Protein AF-A0A933DNE6-F1 (afdb_monomer_lite)

Radius of gyration: 13.1 Å; chains: 1; bounding box: 29×30×33 Å

pLDDT: mean 89.36, std 12.25, range [45.84, 98.06]

Foldseek 3Di:
DPPPPPVQWDKADDDDQWIWIHHPQKIWIWGDDDPDIDTQDIDGHPDPDDPVVNVVSNVVVVVVVVVVD

Structure (mmCIF, N/CA/C/O backbone):
data_AF-A0A933DNE6-F1
#
_entry.id   AF-A0A933DNE6-F1
#
loop_
_atom_site.group_PDB
_atom_site.id
_atom_site.type_symbol
_atom_site.label_atom_id
_atom_site.label_alt_id
_atom_site.label_comp_id
_atom_site.label_asym_id
_atom_site.label_entity_id
_atom_site.label_seq_id
_atom_site.pdbx_PDB_ins_code
_atom_site.Cartn_x
_atom_site.Cartn_y
_atom_site.Cartn_z
_atom_site.occupancy
_atom_site.B_iso_or_equiv
_atom_site.auth_seq_id
_atom_site.auth_comp_id
_atom_site.auth_asym_id
_atom_site.auth_atom_id
_atom_site.pdbx_PDB_model_num
ATOM 1 N N . MET A 1 1 ? -7.229 -20.288 -21.286 1.00 45.84 1 MET A N 1
ATOM 2 C CA . MET A 1 1 ? -6.866 -19.344 -20.207 1.00 45.84 1 MET A CA 1
ATOM 3 C C . MET A 1 1 ? -5.349 -19.294 -20.152 1.00 45.84 1 MET A C 1
ATOM 5 O O . MET A 1 1 ? -4.748 -20.351 -20.033 1.00 45.84 1 MET A O 1
ATOM 9 N N . ARG A 1 2 ? -4.710 -18.134 -20.361 1.00 48.16 2 ARG A N 1
ATOM 10 C CA . ARG A 1 2 ? -3.256 -18.031 -20.150 1.00 48.16 2 ARG A CA 1
ATOM 11 C C . ARG A 1 2 ? -3.021 -18.211 -18.653 1.00 48.16 2 ARG A C 1
ATOM 13 O O . ARG A 1 2 ? -3.589 -17.449 -17.877 1.00 48.16 2 ARG A O 1
ATOM 20 N N . ASN A 1 3 ? -2.261 -19.235 -18.271 1.00 56.28 3 ASN A N 1
ATOM 21 C CA . ASN A 1 3 ? -1.833 -19.446 -16.892 1.00 56.28 3 ASN A CA 1
ATOM 22 C C . ASN A 1 3 ? -1.162 -18.152 -16.423 1.00 56.28 3 ASN A C 1
ATOM 24 O O . ASN A 1 3 ? -0.126 -17.770 -16.963 1.00 56.28 3 ASN A O 1
ATOM 28 N N . GLY A 1 4 ? -1.805 -17.424 -15.509 1.00 59.09 4 GLY A N 1
ATOM 29 C CA . GLY A 1 4 ? -1.220 -16.222 -14.935 1.00 59.09 4 GLY A CA 1
ATOM 30 C C . GLY A 1 4 ? 0.052 -16.634 -14.213 1.00 59.09 4 GLY A C 1
ATOM 31 O O . GLY A 1 4 ? -0.011 -17.427 -13.277 1.00 59.09 4 GLY A O 1
ATOM 32 N N . GLU A 1 5 ? 1.204 -16.156 -14.677 1.00 68.25 5 GLU A N 1
ATOM 33 C CA . GLU A 1 5 ? 2.466 -16.390 -13.989 1.00 68.25 5 GLU A CA 1
ATOM 34 C C . GLU A 1 5 ? 2.350 -15.794 -12.585 1.00 68.25 5 GLU A C 1
ATOM 36 O O . GLU A 1 5 ? 2.351 -14.578 -12.409 1.00 68.25 5 GLU A O 1
ATOM 41 N N . ILE A 1 6 ? 2.215 -16.654 -11.576 1.00 60.97 6 ILE A N 1
ATOM 42 C CA . ILE A 1 6 ? 2.014 -16.256 -10.175 1.00 60.97 6 ILE A CA 1
ATOM 43 C C . ILE A 1 6 ? 3.174 -15.359 -9.691 1.00 60.97 6 ILE A C 1
ATOM 45 O O . ILE A 1 6 ? 2.980 -14.502 -8.837 1.00 60.97 6 ILE A O 1
ATOM 49 N N . GLY A 1 7 ? 4.361 -15.478 -10.300 1.00 61.59 7 GLY A N 1
ATOM 50 C CA . GLY A 1 7 ? 5.516 -14.612 -10.037 1.00 61.59 7 GLY A CA 1
ATOM 51 C C . GLY A 1 7 ? 5.427 -13.190 -10.612 1.00 61.59 7 GLY A C 1
ATOM 52 O O . GLY A 1 7 ? 6.216 -12.330 -10.219 1.00 61.59 7 GLY A O 1
ATOM 53 N N . ALA A 1 8 ? 4.477 -12.903 -11.508 1.00 77.81 8 ALA A N 1
ATOM 54 C CA . ALA A 1 8 ? 4.328 -11.578 -12.112 1.00 77.81 8 ALA A CA 1
ATOM 55 C C . ALA A 1 8 ? 3.814 -10.526 -11.115 1.00 77.81 8 ALA A C 1
ATOM 57 O O . ALA A 1 8 ? 4.028 -9.325 -11.323 1.00 77.81 8 ALA A O 1
ATOM 58 N N . VAL A 1 9 ? 3.153 -10.973 -10.037 1.00 87.94 9 VAL A N 1
ATOM 59 C CA . VAL A 1 9 ? 2.592 -10.108 -9.000 1.00 87.94 9 VAL A CA 1
ATOM 60 C C . VAL A 1 9 ? 3.071 -10.539 -7.621 1.00 87.94 9 VAL A C 1
ATOM 62 O O . VAL A 1 9 ? 2.876 -11.676 -7.211 1.00 87.94 9 VAL A O 1
ATOM 65 N N . HIS A 1 10 ? 3.670 -9.620 -6.871 1.00 91.69 10 HIS A N 1
ATOM 66 C CA . HIS A 1 10 ? 4.086 -9.878 -5.491 1.00 91.69 10 HIS A CA 1
ATOM 67 C C . HIS A 1 10 ? 3.810 -8.675 -4.596 1.00 91.69 10 HIS A C 1
ATOM 69 O O . HIS A 1 10 ? 3.615 -7.557 -5.070 1.00 91.69 10 HIS A O 1
ATOM 75 N N . THR A 1 11 ? 3.786 -8.902 -3.285 1.00 94.50 11 THR A N 1
ATOM 76 C CA . THR A 1 11 ? 3.532 -7.849 -2.298 1.00 94.50 11 THR A CA 1
ATOM 77 C C . THR A 1 11 ? 4.770 -7.552 -1.472 1.00 94.50 11 THR A C 1
ATOM 79 O O . THR A 1 11 ? 5.524 -8.462 -1.132 1.00 94.50 11 THR A O 1
ATOM 82 N N . LYS A 1 12 ? 4.948 -6.293 -1.082 1.00 93.62 12 LYS A N 1
ATOM 83 C CA . LYS A 1 12 ? 6.043 -5.845 -0.221 1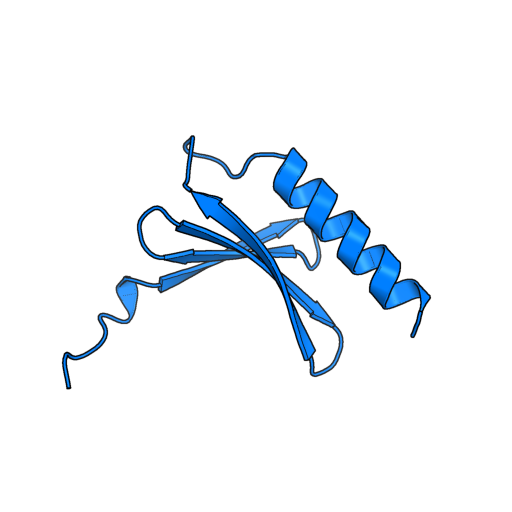.00 93.62 12 LYS A CA 1
ATOM 84 C C . LYS A 1 12 ? 5.509 -4.957 0.899 1.00 93.62 12 LYS A C 1
ATOM 86 O O . LYS A 1 12 ? 4.678 -4.089 0.653 1.00 93.62 12 LYS A O 1
ATOM 91 N N . GLN A 1 13 ? 6.003 -5.127 2.122 1.00 95.75 13 GLN A N 1
ATOM 92 C CA . GLN A 1 13 ? 5.703 -4.197 3.213 1.00 95.75 13 GLN A CA 1
ATOM 93 C C . GLN A 1 13 ? 6.526 -2.908 3.062 1.00 95.75 13 GLN A C 1
ATOM 95 O O . GLN A 1 13 ? 7.726 -2.970 2.783 1.00 95.75 13 GLN A O 1
ATOM 100 N N . LEU A 1 14 ? 5.882 -1.745 3.221 1.00 94.31 14 LEU A N 1
ATOM 101 C CA . LEU A 1 14 ? 6.538 -0.436 3.122 1.00 94.31 14 LEU A CA 1
ATOM 102 C C . LEU A 1 14 ? 6.737 0.213 4.499 1.00 94.31 14 LEU A C 1
ATOM 104 O O . LEU A 1 14 ? 7.879 0.388 4.918 1.00 94.31 14 LEU A O 1
ATOM 108 N N . ARG A 1 15 ? 5.646 0.586 5.186 1.00 94.12 15 ARG A N 1
ATOM 109 C CA . ARG A 1 15 ? 5.663 1.222 6.518 1.00 94.12 15 ARG A CA 1
ATOM 110 C C . ARG A 1 15 ? 4.347 0.969 7.254 1.00 94.12 15 ARG A C 1
ATOM 112 O O . ARG A 1 15 ? 3.288 1.298 6.722 1.00 94.12 15 ARG A O 1
ATOM 119 N N . ASP A 1 16 ? 4.423 0.442 8.475 1.00 87.56 16 ASP A N 1
ATOM 120 C CA . ASP A 1 16 ? 3.263 0.098 9.313 1.00 87.56 16 ASP A CA 1
ATOM 121 C C . ASP A 1 16 ? 2.193 -0.692 8.503 1.00 87.56 16 ASP A C 1
ATOM 123 O O . ASP A 1 16 ? 2.605 -1.664 7.856 1.00 87.56 16 ASP A O 1
ATOM 127 N N . PRO A 1 17 ? 0.870 -0.377 8.461 1.00 95.50 17 PRO A N 1
ATOM 128 C CA . PRO A 1 17 ? -0.080 -1.210 7.715 1.00 95.50 17 PRO A CA 1
ATOM 129 C C . PRO A 1 17 ? 0.033 -1.045 6.190 1.00 95.50 17 PRO A C 1
ATOM 131 O O . PRO A 1 17 ? -0.659 -1.750 5.454 1.00 95.50 17 PRO A O 1
ATOM 134 N N . ILE A 1 18 ? 0.880 -0.129 5.700 1.00 97.81 18 ILE A N 1
ATOM 135 C CA . ILE A 1 18 ? 1.005 0.174 4.275 1.00 97.81 18 ILE A CA 1
ATOM 136 C C . ILE A 1 18 ? 1.881 -0.867 3.584 1.00 97.81 18 ILE A C 1
ATOM 138 O O . ILE A 1 18 ? 3.051 -1.089 3.922 1.00 97.81 18 ILE A O 1
ATOM 142 N N . ARG A 1 19 ? 1.308 -1.462 2.546 1.00 97.56 19 ARG A N 1
ATOM 143 C CA . ARG A 1 19 ? 1.912 -2.459 1.671 1.00 97.56 19 ARG A CA 1
ATOM 144 C C . ARG A 1 19 ? 1.890 -1.969 0.225 1.00 97.56 19 ARG A C 1
ATOM 146 O O . ARG A 1 19 ? 1.172 -1.040 -0.137 1.00 97.56 19 ARG A O 1
ATOM 153 N N . GLU A 1 20 ? 2.710 -2.596 -0.601 1.00 96.19 20 GLU A N 1
ATOM 154 C CA . GLU A 1 20 ? 2.814 -2.363 -2.036 1.00 96.19 20 GLU A CA 1
ATOM 155 C C . GLU A 1 20 ? 2.479 -3.647 -2.782 1.00 96.19 20 GLU A C 1
ATOM 157 O O . GLU A 1 20 ? 3.055 -4.691 -2.482 1.00 96.19 20 GLU A O 1
ATOM 162 N N . LEU A 1 21 ? 1.584 -3.570 -3.761 1.00 95.62 21 LEU A N 1
ATO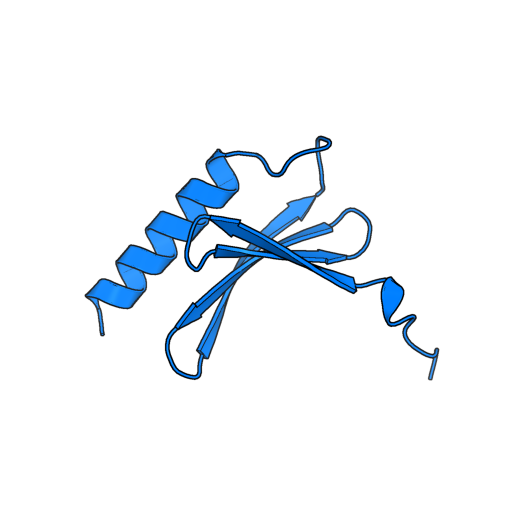M 163 C CA . LEU A 1 21 ? 1.397 -4.599 -4.775 1.00 95.62 21 LEU A CA 1
ATOM 164 C C . LEU A 1 21 ? 2.266 -4.243 -5.981 1.00 95.62 21 LEU A C 1
ATOM 166 O O . LEU A 1 21 ? 2.197 -3.128 -6.503 1.00 95.62 21 LEU A O 1
ATOM 170 N N . ILE A 1 22 ? 3.083 -5.186 -6.423 1.00 93.75 22 ILE A N 1
ATOM 171 C CA . ILE A 1 22 ? 4.057 -5.019 -7.493 1.00 93.75 22 ILE A CA 1
ATOM 172 C C . ILE A 1 22 ? 3.605 -5.856 -8.680 1.00 93.75 22 ILE A C 1
ATOM 174 O O . ILE A 1 22 ? 3.581 -7.072 -8.566 1.00 93.75 22 ILE A O 1
ATOM 178 N N . ALA A 1 23 ? 3.291 -5.214 -9.807 1.00 91.62 23 ALA A N 1
ATOM 179 C CA . ALA A 1 23 ? 2.889 -5.874 -11.050 1.00 91.62 23 ALA A CA 1
ATOM 180 C C . ALA A 1 23 ? 3.707 -5.313 -12.225 1.00 91.62 23 ALA A C 1
ATOM 182 O O . ALA A 1 23 ? 3.423 -4.226 -12.738 1.00 91.62 23 ALA A O 1
ATOM 183 N N . GLY A 1 24 ? 4.774 -6.015 -12.619 1.00 88.75 24 GLY A N 1
ATOM 184 C CA . GLY A 1 24 ? 5.741 -5.513 -13.606 1.00 88.75 24 GLY A CA 1
ATOM 185 C C . GLY A 1 24 ? 6.349 -4.168 -13.183 1.00 88.75 24 GLY A C 1
ATOM 186 O O . GLY A 1 24 ? 6.963 -4.062 -12.117 1.00 88.75 24 GLY A O 1
ATOM 187 N N . ASP A 1 25 ? 6.138 -3.122 -13.985 1.00 90.81 25 ASP A N 1
ATOM 188 C CA . ASP A 1 25 ? 6.543 -1.735 -13.691 1.00 90.81 25 ASP A CA 1
ATOM 189 C C . ASP A 1 25 ? 5.502 -0.931 -12.902 1.00 90.81 25 ASP A C 1
ATOM 191 O O . ASP A 1 25 ? 5.759 0.213 -12.527 1.00 90.81 25 ASP A O 1
ATOM 195 N N . HIS A 1 26 ? 4.336 -1.503 -12.619 1.00 92.75 26 HIS A N 1
ATOM 196 C CA . HIS A 1 26 ? 3.275 -0.839 -11.870 1.00 92.75 26 HIS A CA 1
ATOM 197 C C . HIS A 1 26 ? 3.360 -1.190 -10.390 1.00 92.75 26 HIS A C 1
ATOM 199 O O . HIS A 1 26 ? 3.811 -2.272 -9.998 1.00 92.75 26 HIS A O 1
ATOM 205 N N . ARG A 1 27 ? 2.980 -0.231 -9.557 1.00 94.44 27 ARG A N 1
ATOM 206 C CA . ARG A 1 27 ? 2.984 -0.315 -8.103 1.00 94.44 27 ARG A CA 1
ATOM 207 C C . ARG A 1 27 ? 1.658 0.212 -7.594 1.00 94.44 27 ARG A C 1
ATOM 209 O O . ARG A 1 27 ? 1.203 1.245 -8.076 1.00 94.44 27 ARG A O 1
ATOM 216 N N . PHE A 1 28 ? 1.067 -0.469 -6.625 1.00 96.25 28 PHE A N 1
ATOM 217 C CA . PHE A 1 28 ? -0.145 -0.010 -5.958 1.00 96.25 28 PHE A CA 1
ATOM 218 C C . PHE A 1 28 ? 0.088 0.011 -4.457 1.00 96.25 28 PHE A C 1
ATOM 220 O O . PHE A 1 28 ? 0.420 -1.023 -3.881 1.00 96.25 28 PHE A O 1
ATOM 227 N N . THR A 1 29 ? -0.076 1.163 -3.813 1.00 97.62 29 THR A N 1
ATOM 228 C CA . THR A 1 29 ? -0.101 1.213 -2.348 1.00 97.62 29 THR A CA 1
ATOM 229 C C . THR A 1 29 ? -1.459 0.759 -1.846 1.00 97.62 29 THR A C 1
ATOM 231 O O . THR A 1 29 ? -2.499 1.144 -2.386 1.00 97.62 29 THR A O 1
ATOM 234 N N . TYR A 1 30 ? -1.452 -0.069 -0.809 1.00 98.06 30 TYR A N 1
ATOM 235 C CA . TYR A 1 30 ? -2.666 -0.574 -0.191 1.00 98.06 30 TYR A CA 1
ATOM 236 C C . TYR A 1 30 ? -2.464 -0.821 1.303 1.00 98.06 30 TYR A C 1
ATOM 238 O O . TYR A 1 30 ? -1.335 -0.893 1.789 1.00 98.06 30 TYR A O 1
ATOM 246 N N . PHE A 1 31 ? -3.561 -0.965 2.035 1.00 97.81 31 PHE A N 1
ATOM 247 C CA . PHE A 1 31 ? -3.551 -1.437 3.416 1.00 97.81 31 PHE A CA 1
ATOM 248 C C . PHE A 1 31 ? -4.791 -2.281 3.692 1.00 97.81 31 PHE A C 1
ATOM 250 O O . PHE A 1 31 ? -5.795 -2.189 2.985 1.00 97.81 31 PHE A O 1
ATOM 257 N N . GLN A 1 32 ? -4.706 -3.109 4.727 1.00 96.88 32 GLN A N 1
ATOM 258 C CA . GLN A 1 32 ? -5.851 -3.829 5.266 1.00 96.88 32 GLN A CA 1
ATOM 259 C C . GLN A 1 32 ? -6.325 -3.121 6.534 1.00 96.88 32 GLN A C 1
ATOM 261 O O . GLN A 1 32 ? -5.507 -2.733 7.370 1.00 96.88 32 GLN A O 1
ATOM 266 N N . LEU A 1 33 ? -7.637 -2.962 6.660 1.00 96.00 33 LEU A N 1
ATOM 267 C CA . LEU A 1 33 ? -8.299 -2.494 7.869 1.00 96.00 33 LEU A CA 1
ATOM 268 C C . LEU A 1 33 ? -9.528 -3.382 8.081 1.00 96.00 33 LEU A C 1
ATOM 270 O O . LEU A 1 33 ? -10.373 -3.490 7.192 1.00 96.00 33 LEU A O 1
ATOM 274 N N . ASP A 1 34 ? -9.558 -4.077 9.216 1.00 91.69 34 ASP A N 1
ATOM 275 C CA . ASP A 1 34 ? -10.513 -5.142 9.532 1.00 91.69 34 ASP A CA 1
ATOM 276 C C . ASP A 1 34 ? -10.587 -6.206 8.417 1.00 91.69 34 ASP A C 1
ATOM 278 O O . ASP A 1 34 ? -9.584 -6.855 8.090 1.00 91.69 34 ASP A O 1
ATOM 282 N N . HIS A 1 35 ? -11.761 -6.372 7.806 1.00 93.56 35 HIS A N 1
ATOM 283 C CA . HIS A 1 35 ? -12.019 -7.322 6.721 1.00 93.56 35 HIS A CA 1
ATOM 284 C C . HIS A 1 35 ? -11.939 -6.684 5.326 1.00 93.56 35 HIS A C 1
ATOM 286 O O . HIS A 1 35 ? -12.256 -7.338 4.332 1.00 93.56 35 HIS A O 1
ATOM 292 N N . MET A 1 36 ? -11.532 -5.413 5.235 1.00 95.81 36 MET A N 1
ATOM 293 C CA . MET A 1 36 ? -11.485 -4.662 3.983 1.00 95.81 36 MET A CA 1
ATOM 294 C C . MET A 1 36 ? -10.055 -4.370 3.533 1.00 95.81 36 MET A C 1
ATOM 296 O O . MET A 1 36 ? -9.166 -4.033 4.319 1.00 95.81 36 MET A O 1
ATOM 3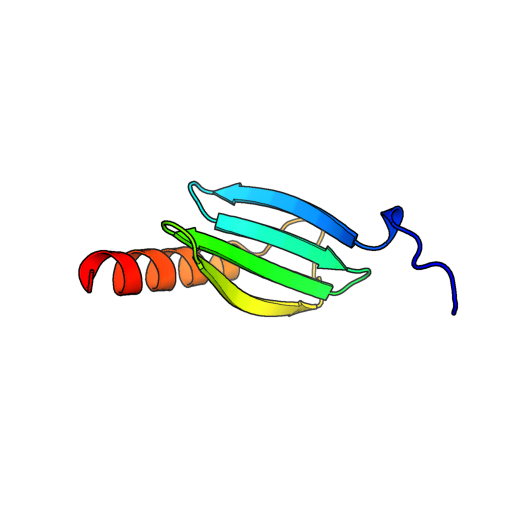00 N N . LEU A 1 37 ? -9.852 -4.471 2.220 1.00 96.75 37 LEU A N 1
ATOM 301 C CA . LEU A 1 37 ? -8.604 -4.138 1.550 1.00 96.75 37 LEU A CA 1
ATOM 302 C C . LEU A 1 37 ? -8.776 -2.826 0.781 1.00 96.75 37 LEU A C 1
ATOM 304 O O . LEU A 1 37 ? -9.605 -2.736 -0.123 1.00 96.75 37 LEU A O 1
ATOM 308 N N . TYR A 1 38 ? -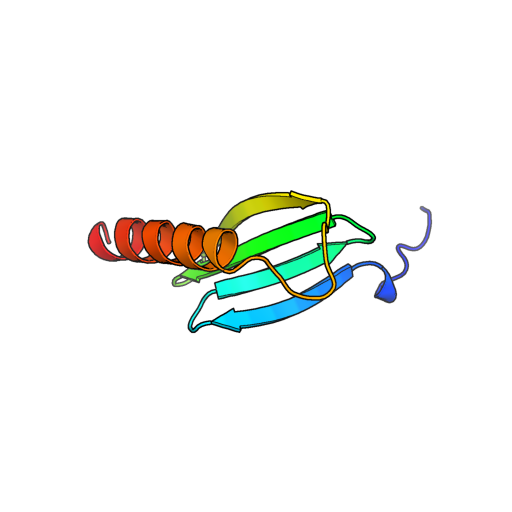7.972 -1.821 1.116 1.00 97.00 38 TYR A N 1
ATOM 309 C CA . TYR A 1 38 ? -8.045 -0.493 0.515 1.00 97.00 38 TYR A CA 1
ATOM 310 C C . TYR A 1 38 ? -6.855 -0.266 -0.406 1.00 97.00 38 TYR A C 1
ATOM 312 O O . TYR A 1 38 ? -5.721 -0.148 0.058 1.00 97.00 38 TYR A O 1
ATOM 320 N N . PHE A 1 39 ? -7.114 -0.159 -1.709 1.00 97.06 39 PHE A N 1
ATOM 321 C CA . PHE A 1 39 ? -6.128 0.313 -2.679 1.00 97.06 39 PHE A CA 1
ATOM 322 C C . PHE A 1 39 ? -6.158 1.838 -2.730 1.00 97.06 39 PHE A C 1
ATOM 324 O O . PHE A 1 39 ? -7.193 2.434 -3.013 1.00 97.06 39 PHE A O 1
ATOM 331 N N . VAL A 1 40 ? -5.019 2.471 -2.454 1.00 96.81 40 VAL A N 1
ATOM 332 C CA . VAL A 1 40 ? -4.937 3.931 -2.348 1.00 96.81 40 VAL A CA 1
ATOM 333 C C . VAL A 1 40 ? -4.566 4.562 -3.682 1.00 96.81 40 VAL A C 1
ATOM 335 O O . VAL A 1 40 ? -5.242 5.477 -4.151 1.00 96.81 40 VAL A O 1
ATOM 338 N N . ARG A 1 41 ? -3.464 4.118 -4.294 1.00 95.00 41 ARG A N 1
ATOM 339 C CA . ARG A 1 41 ? -2.971 4.720 -5.536 1.00 95.00 41 ARG A CA 1
ATOM 340 C C . ARG A 1 41 ? -2.103 3.759 -6.332 1.00 95.00 41 ARG A C 1
ATOM 342 O O . ARG A 1 41 ? -1.236 3.094 -5.772 1.00 95.00 41 ARG A O 1
ATOM 349 N N . GLY A 1 42 ? -2.308 3.755 -7.648 1.00 95.12 42 GLY A N 1
ATOM 350 C CA . GLY A 1 42 ? -1.419 3.128 -8.621 1.00 95.12 42 GLY A CA 1
ATOM 351 C C . GLY A 1 42 ? -0.414 4.127 -9.199 1.00 95.12 42 GLY A C 1
ATOM 352 O O . GLY A 1 42 ? -0.767 5.268 -9.494 1.00 95.12 42 GLY A O 1
ATOM 353 N N . PHE A 1 43 ? 0.834 3.711 -9.388 1.00 93.56 43 PHE A N 1
ATOM 354 C CA . PHE A 1 43 ? 1.862 4.501 -10.063 1.00 93.56 43 PHE A CA 1
ATOM 355 C C . PHE A 1 43 ? 2.856 3.602 -10.802 1.00 93.56 43 PHE A C 1
ATOM 357 O O . PHE A 1 43 ? 3.072 2.442 -10.451 1.00 93.56 43 PHE A O 1
ATOM 364 N N . ARG A 1 44 ? 3.496 4.151 -11.837 1.00 93.06 44 ARG A N 1
ATOM 365 C CA . ARG A 1 44 ? 4.609 3.482 -12.515 1.00 93.06 44 ARG A CA 1
ATOM 366 C C . ARG A 1 44 ? 5.897 3.693 -11.722 1.00 93.06 44 ARG A C 1
ATOM 368 O O . ARG A 1 44 ? 6.182 4.806 -11.275 1.00 93.06 44 ARG A O 1
ATOM 375 N N . LYS A 1 45 ? 6.686 2.634 -11.559 1.00 88.62 45 LYS A N 1
ATOM 376 C CA . LYS A 1 45 ? 7.996 2.660 -10.909 1.00 88.62 45 LYS A CA 1
ATOM 377 C C . LYS A 1 45 ? 8.893 3.692 -11.596 1.00 88.62 45 LYS A C 1
ATOM 379 O O . LYS A 1 45 ? 9.122 3.621 -12.798 1.00 88.62 45 LYS A O 1
ATOM 384 N N . LYS A 1 46 ? 9.417 4.636 -10.811 1.00 85.56 46 LYS A N 1
ATOM 385 C CA . LYS A 1 46 ? 10.378 5.655 -11.276 1.00 85.56 46 LYS A CA 1
ATOM 386 C C . LYS A 1 46 ? 11.806 5.406 -10.791 1.00 85.56 46 LYS A C 1
ATOM 388 O O . LYS A 1 46 ? 12.746 5.920 -11.377 1.00 85.56 46 LYS A O 1
ATOM 393 N N . SER A 1 47 ? 11.983 4.640 -9.715 1.00 86.06 47 SER A N 1
ATOM 394 C CA . SER A 1 47 ? 13.294 4.345 -9.128 1.00 86.06 47 SER A CA 1
ATOM 395 C C . SER A 1 47 ? 13.293 2.979 -8.429 1.00 86.06 47 SER A C 1
ATOM 397 O O . SER A 1 47 ? 12.295 2.255 -8.440 1.00 86.06 47 SER A O 1
ATOM 399 N N . ARG A 1 4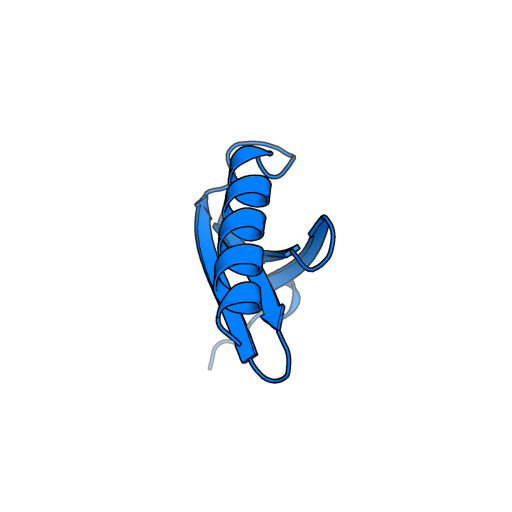8 ? 14.428 2.583 -7.833 1.00 80.81 48 ARG A N 1
ATOM 400 C CA . ARG A 1 48 ? 14.574 1.294 -7.131 1.00 80.81 48 ARG A CA 1
ATOM 401 C C . ARG A 1 48 ? 13.713 1.194 -5.863 1.00 80.81 48 ARG A C 1
ATOM 403 O O . ARG A 1 48 ? 13.339 0.085 -5.488 1.00 80.81 48 ARG A O 1
ATOM 410 N N . LYS A 1 49 ? 13.412 2.319 -5.206 1.00 85.62 49 LYS A N 1
ATOM 411 C CA . LYS A 1 49 ? 12.620 2.383 -3.967 1.00 85.62 49 LYS A CA 1
ATOM 412 C C . LYS A 1 49 ? 11.291 3.092 -4.224 1.00 85.62 49 LYS A C 1
ATOM 414 O O . LYS A 1 49 ? 11.226 4.011 -5.035 1.00 85.62 49 LYS A O 1
ATOM 419 N N . THR A 1 50 ? 10.249 2.695 -3.502 1.00 87.56 50 THR A N 1
ATOM 420 C CA . THR A 1 50 ? 8.969 3.409 -3.505 1.00 87.56 50 THR A CA 1
ATOM 421 C C . THR A 1 50 ? 9.186 4.845 -3.017 1.00 87.56 50 THR A C 1
ATOM 423 O O . THR A 1 50 ? 9.827 5.026 -1.977 1.00 87.56 50 THR A O 1
ATOM 426 N N . PRO A 1 51 ? 8.716 5.874 -3.747 1.00 90.94 51 PRO A N 1
ATOM 427 C CA . PRO A 1 51 ? 8.888 7.255 -3.317 1.00 90.94 51 PRO A CA 1
ATOM 428 C C . PRO A 1 51 ? 8.211 7.494 -1.955 1.00 90.94 51 PRO A C 1
ATOM 430 O O . PRO A 1 51 ? 7.045 7.121 -1.810 1.00 90.94 51 PRO A O 1
ATOM 433 N N . PRO A 1 52 ? 8.875 8.154 -0.983 1.00 93.12 52 PRO A N 1
ATOM 434 C CA . PRO A 1 52 ? 8.309 8.389 0.351 1.00 93.12 52 PRO A CA 1
ATOM 435 C C . PRO A 1 52 ? 6.926 9.046 0.320 1.00 93.12 52 PRO A C 1
ATOM 437 O O . PRO A 1 52 ? 6.026 8.618 1.032 1.00 93.12 52 PRO A O 1
ATOM 440 N N . LYS A 1 53 ? 6.710 9.983 -0.613 1.00 94.00 53 LYS A N 1
ATOM 441 C CA . LYS A 1 53 ? 5.420 10.659 -0.810 1.00 94.00 53 LYS A CA 1
ATOM 442 C C . LYS A 1 53 ? 4.237 9.714 -1.057 1.00 94.00 53 LYS A C 1
ATOM 444 O O . LYS A 1 53 ? 3.128 10.025 -0.641 1.00 94.00 53 LYS A O 1
ATOM 449 N N . GLU A 1 54 ? 4.451 8.575 -1.724 1.00 94.88 54 GLU A N 1
ATOM 450 C CA . GLU A 1 54 ? 3.375 7.605 -1.983 1.00 94.88 54 GLU A CA 1
ATOM 451 C C . GLU A 1 54 ? 3.031 6.825 -0.705 1.00 94.88 54 GLU A C 1
ATOM 453 O O . GLU A 1 54 ? 1.870 6.488 -0.472 1.00 94.88 54 GLU A O 1
ATOM 458 N N . ILE A 1 55 ? 4.031 6.590 0.153 1.00 95.38 55 ILE A N 1
ATOM 459 C CA . ILE A 1 55 ? 3.868 5.956 1.468 1.00 95.38 55 ILE A CA 1
ATOM 460 C C . ILE A 1 55 ? 3.145 6.908 2.419 1.00 95.38 55 ILE A C 1
ATOM 462 O O . ILE A 1 55 ? 2.184 6.512 3.075 1.00 95.38 55 ILE A O 1
ATOM 466 N N . ASP A 1 56 ? 3.580 8.167 2.480 1.00 97.00 56 ASP A N 1
ATOM 467 C CA . ASP A 1 56 ? 2.986 9.176 3.356 1.00 97.00 56 ASP A CA 1
ATOM 468 C C . ASP A 1 56 ? 1.538 9.483 2.966 1.00 97.00 56 ASP A C 1
ATOM 470 O O . ASP A 1 56 ? 0.679 9.600 3.840 1.00 97.00 56 ASP A O 1
ATOM 474 N N . TYR A 1 57 ? 1.241 9.519 1.664 1.00 96.81 57 TYR A N 1
ATOM 475 C CA . TYR A 1 57 ? -0.129 9.636 1.173 1.00 96.81 57 TYR A CA 1
ATOM 476 C C . TYR A 1 57 ? -0.984 8.421 1.557 1.00 96.81 57 TYR A C 1
ATOM 478 O O . TYR A 1 57 ? -2.077 8.578 2.089 1.00 96.81 57 TYR A O 1
ATOM 486 N N . ALA A 1 58 ? -0.486 7.195 1.367 1.00 97.19 58 ALA A N 1
ATOM 487 C CA . ALA A 1 58 ? -1.216 6.003 1.800 1.00 97.19 58 ALA A CA 1
ATOM 488 C C . ALA A 1 58 ? -1.472 5.989 3.316 1.00 97.19 58 ALA A C 1
ATOM 490 O O . ALA A 1 58 ? -2.558 5.617 3.761 1.00 97.19 58 ALA A O 1
ATOM 491 N N . MET A 1 59 ? -0.509 6.470 4.105 1.00 97.62 59 MET A N 1
ATOM 492 C CA . MET A 1 59 ? -0.655 6.610 5.550 1.00 97.62 59 MET A CA 1
ATOM 493 C C . MET A 1 59 ? -1.711 7.650 5.945 1.00 97.62 59 MET A C 1
ATOM 495 O O . MET A 1 59 ? -2.450 7.426 6.904 1.00 97.62 59 MET A O 1
ATOM 499 N N . SER A 1 60 ? -1.796 8.785 5.243 1.00 97.25 60 SER A N 1
ATOM 500 C CA . SER A 1 60 ? -2.807 9.806 5.547 1.00 97.25 60 SER A CA 1
ATOM 501 C C . SER A 1 60 ? -4.223 9.297 5.265 1.00 97.25 60 SER A C 1
ATOM 503 O O . SER A 1 60 ? -5.118 9.508 6.084 1.00 97.25 60 SER A O 1
ATOM 505 N N . ILE A 1 61 ? -4.405 8.540 4.178 1.00 97.38 61 ILE A N 1
ATOM 506 C CA . ILE A 1 61 ? -5.676 7.882 3.852 1.00 97.38 61 ILE A CA 1
ATOM 507 C C . ILE A 1 61 ? -6.039 6.823 4.900 1.00 97.38 61 ILE A C 1
ATOM 509 O O . ILE A 1 61 ? -7.165 6.830 5.393 1.00 97.38 61 ILE A O 1
ATOM 513 N N . TYR A 1 62 ? -5.086 5.976 5.310 1.00 97.12 62 TYR A N 1
ATOM 514 C CA . TYR A 1 62 ? -5.299 5.004 6.389 1.00 97.12 62 TYR A CA 1
ATOM 515 C C . TYR A 1 62 ? -5.784 5.676 7.677 1.00 97.12 62 TYR A C 1
ATOM 517 O O . TYR A 1 62 ? -6.801 5.273 8.238 1.00 97.12 62 TYR A O 1
ATOM 525 N N . LYS A 1 63 ? -5.096 6.735 8.125 1.00 96.62 63 LYS A N 1
ATOM 526 C CA . LYS A 1 63 ? -5.486 7.482 9.330 1.00 96.62 63 LYS A CA 1
ATOM 527 C C . LYS A 1 63 ? -6.875 8.104 9.190 1.00 96.62 63 LYS A C 1
ATOM 529 O O . LYS A 1 63 ? -7.650 8.035 10.136 1.00 96.62 63 LYS A O 1
ATOM 534 N N . SER A 1 64 ? -7.192 8.668 8.022 1.00 96.38 64 SER A N 1
ATOM 535 C CA . SER A 1 64 ? -8.488 9.303 7.759 1.00 96.38 64 SER A CA 1
ATOM 536 C C . SER A 1 64 ? -9.654 8.315 7.749 1.00 96.38 64 SER A C 1
ATOM 538 O O . SER A 1 64 ? -10.739 8.662 8.204 1.00 96.38 64 SER A O 1
ATOM 540 N N . ILE A 1 65 ? -9.451 7.101 7.232 1.00 95.25 65 ILE A N 1
ATOM 541 C CA . ILE A 1 65 ? -10.480 6.053 7.248 1.00 95.25 65 ILE A CA 1
ATOM 542 C C . ILE A 1 65 ? -10.610 5.477 8.657 1.00 95.25 65 ILE A C 1
ATOM 544 O O . ILE A 1 65 ? -11.718 5.383 9.171 1.00 95.25 65 ILE A O 1
ATOM 548 N N . LYS A 1 66 ? -9.487 5.178 9.319 1.00 94.00 66 LYS A N 1
ATOM 549 C CA . LYS A 1 66 ? -9.484 4.645 10.685 1.00 94.00 66 LYS A CA 1
ATOM 550 C C . LYS A 1 66 ? -10.133 5.588 11.699 1.00 94.00 66 LYS A C 1
ATOM 552 O O . LYS A 1 66 ? -10.733 5.108 12.642 1.00 94.00 66 LYS A O 1
ATOM 557 N N . SER A 1 67 ? -10.019 6.907 11.530 1.00 91.31 67 SER A N 1
ATOM 558 C CA . SER A 1 67 ? -10.657 7.875 12.433 1.00 91.31 67 SER A CA 1
ATOM 559 C C . SER A 1 67 ? -12.167 8.031 12.224 1.00 91.31 67 SER A C 1
ATOM 561 O O . SER A 1 67 ? -12.798 8.762 12.978 1.00 91.31 67 SER A O 1
ATOM 563 N N . LYS A 1 68 ? -12.722 7.466 11.146 1.00 81.81 68 LYS A N 1
ATOM 564 C CA . LYS A 1 68 ? -14.153 7.543 10.805 1.00 81.81 68 LYS A CA 1
ATOM 565 C C . LYS A 1 68 ? -14.929 6.277 11.182 1.00 81.81 68 LYS A C 1
ATOM 567 O O . LYS A 1 68 ? -16.151 6.287 11.056 1.00 81.81 68 LYS A O 1
ATOM 572 N N . LEU A 1 69 ? -14.218 5.219 11.564 1.00 67.06 69 LEU A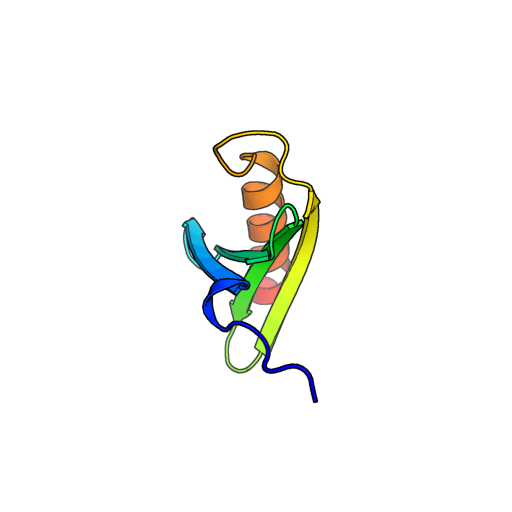 N 1
ATOM 573 C CA . LEU A 1 69 ? -14.759 3.984 12.127 1.00 67.06 69 LEU A CA 1
ATOM 574 C C . LEU A 1 69 ? -14.759 4.100 13.652 1.00 67.06 69 LEU A C 1
ATOM 576 O O . LEU A 1 69 ? -15.741 3.627 14.256 1.00 67.06 69 LEU A O 1
#

Secondary structure (DSSP, 8-state):
-----GGGEEEEEEETTEEEEEETTEEEEEEEETTEEEEEEEEE--SSS--HHHHHHHHHHHHHHHTT-

Sequence (69 aa):
MRNGEIGAVHTKQLRDPIRELIAGDHRFTYFQLDHMLYFVRGFRKKSRKTPPKEIDYAMSIYKSIKSKL